Protein AF-A0A1U8DRF5-F1 (afdb_monomer_lite)

Secondary structure (DSSP, 8-state):
-HHHHHHHHHHHHHHHHHHHHHHHHHTTTS-HHHHHHHHHHHHHHHHHHHHHHH-SSGGGS-HHHHHHHHHHHHHHHHHHHHHHHHHHHH--TT--------S---------------PPP---------

Foldseek 3Di:
DFQVVLVVVLVVLVVVLVVLVVVLVQQQQPDPVLSVQSVVLSVLSVVLSVLSVPDNGNVPRDVVSVVSNVVSVVSNVVSVVVVVVCCVVPVRPRGDRDDDDDPDPPPPPPDDDDDDDDDDDDDDDDDDDD

pLDDT: mean 76.54, std 15.76, range [37.31, 91.12]

Radius of gyration: 32.06 Å; chains: 1; bounding box: 117×17×44 Å

Organism: Alligator sinensis (NCBI:txid38654)

Structure (mmCIF, N/CA/C/O backbone):
data_AF-A0A1U8DRF5-F1
#
_entry.id   AF-A0A1U8DRF5-F1
#
loop_
_atom_site.group_PDB
_atom_site.id
_atom_site.type_symbol
_atom_site.label_atom_id
_atom_site.label_alt_id
_atom_site.label_comp_id
_atom_site.label_asym_id
_atom_site.label_entity_id
_atom_site.label_seq_id
_atom_site.pdbx_PDB_ins_code
_atom_site.Cartn_x
_atom_site.Cartn_y
_atom_site.Cartn_z
_atom_site.occupancy
_atom_site.B_iso_or_equiv
_atom_site.auth_seq_id
_atom_site.auth_comp_id
_atom_site.auth_asym_id
_atom_site.auth_atom_id
_atom_site.pdbx_PDB_model_num
ATOM 1 N N . MET A 1 1 ? -10.192 -10.460 25.014 1.00 56.66 1 MET A N 1
ATOM 2 C CA . MET A 1 1 ? -9.936 -11.144 23.726 1.00 56.66 1 MET A CA 1
ATOM 3 C C . MET A 1 1 ? -10.044 -10.193 22.530 1.00 56.66 1 MET A C 1
ATOM 5 O O . MET A 1 1 ? -9.092 -10.125 21.769 1.00 56.66 1 MET A O 1
ATOM 9 N N . GLY A 1 2 ? -11.114 -9.395 22.380 1.00 65.19 2 GLY A N 1
ATOM 10 C CA . GLY A 1 2 ? -11.273 -8.495 21.217 1.00 65.19 2 GLY A CA 1
ATOM 11 C C . GLY A 1 2 ? -10.234 -7.366 21.068 1.00 65.19 2 GLY A C 1
ATOM 12 O O . GLY A 1 2 ? -9.939 -6.960 19.951 1.00 65.19 2 GLY A O 1
ATOM 13 N N . SER A 1 3 ? -9.634 -6.879 22.160 1.00 70.56 3 SER A N 1
ATOM 14 C CA . SER A 1 3 ? -8.587 -5.842 22.103 1.00 70.56 3 SER A CA 1
ATOM 15 C C . SER A 1 3 ? -7.247 -6.363 21.572 1.00 70.56 3 SER A C 1
ATOM 17 O O . SER A 1 3 ? -6.564 -5.655 20.837 1.00 70.56 3 SER A O 1
ATOM 19 N N . GLN A 1 4 ? -6.883 -7.609 21.895 1.00 81.75 4 GLN A N 1
ATOM 20 C CA . GLN A 1 4 ? -5.641 -8.225 21.425 1.00 81.75 4 GLN A CA 1
ATOM 21 C C . GLN A 1 4 ? -5.694 -8.487 19.914 1.00 81.75 4 GLN A C 1
ATOM 23 O O . GLN A 1 4 ? -4.747 -8.144 19.217 1.00 81.75 4 GLN A O 1
ATOM 28 N N . ALA A 1 5 ? -6.806 -9.031 19.406 1.00 83.12 5 ALA A N 1
ATOM 29 C CA . ALA A 1 5 ? -6.984 -9.289 17.974 1.00 83.12 5 ALA A CA 1
ATOM 30 C C . ALA A 1 5 ? -6.909 -7.998 17.137 1.00 83.12 5 ALA A C 1
ATOM 32 O O . ALA A 1 5 ? -6.297 -7.970 16.068 1.00 83.12 5 ALA A O 1
ATOM 33 N N . LEU A 1 6 ? -7.476 -6.899 17.649 1.00 82.81 6 LEU A N 1
ATOM 34 C CA . LEU A 1 6 ? -7.385 -5.593 17.000 1.00 82.81 6 LEU A CA 1
ATOM 35 C C . LEU A 1 6 ? -5.959 -5.034 17.030 1.00 82.81 6 LEU A C 1
ATOM 37 O O . LEU A 1 6 ? -5.492 -4.506 16.025 1.00 82.81 6 LEU A O 1
ATOM 41 N N . ALA A 1 7 ? -5.253 -5.174 18.155 1.00 84.62 7 ALA A N 1
ATOM 42 C CA . ALA A 1 7 ? -3.855 -4.767 18.257 1.00 84.62 7 ALA A CA 1
ATOM 43 C C . ALA A 1 7 ? -2.976 -5.527 17.252 1.00 84.62 7 ALA A C 1
ATOM 45 O O . ALA A 1 7 ? -2.215 -4.899 16.522 1.00 84.62 7 ALA A O 1
ATOM 46 N N . THR A 1 8 ? -3.148 -6.848 17.131 1.00 86.50 8 THR A N 1
ATOM 47 C CA . THR A 1 8 ? -2.431 -7.644 16.124 1.00 86.50 8 THR A CA 1
ATOM 48 C C . THR A 1 8 ? -2.791 -7.229 14.700 1.00 86.50 8 THR A C 1
ATOM 50 O O . THR A 1 8 ? -1.898 -7.102 13.869 1.00 86.50 8 THR A O 1
ATOM 53 N N . ALA A 1 9 ? -4.071 -6.954 14.417 1.00 83.19 9 ALA A N 1
ATOM 54 C CA . ALA A 1 9 ? -4.501 -6.489 13.099 1.00 83.19 9 ALA A CA 1
ATOM 55 C C . ALA A 1 9 ? -3.847 -5.149 12.731 1.00 83.19 9 ALA A C 1
ATOM 57 O O . ALA A 1 9 ? -3.354 -5.002 11.619 1.00 83.19 9 ALA A O 1
ATOM 58 N N . ARG A 1 10 ? -3.773 -4.199 13.673 1.00 84.56 10 ARG A N 1
ATOM 59 C CA . ARG A 1 10 ? -3.110 -2.900 13.467 1.00 84.56 10 ARG A CA 1
ATOM 60 C C . ARG A 1 10 ? -1.626 -3.047 13.167 1.00 84.56 10 ARG A C 1
ATOM 62 O O . ARG A 1 10 ? -1.150 -2.423 12.228 1.00 84.56 10 ARG A O 1
ATOM 69 N N . THR A 1 11 ? -0.915 -3.876 13.931 1.00 87.06 11 THR A N 1
ATOM 70 C CA . THR A 1 11 ? 0.517 -4.112 13.710 1.00 87.06 11 THR A CA 1
ATOM 71 C C . THR A 1 11 ? 0.778 -4.734 12.340 1.00 87.06 11 THR A C 1
ATOM 73 O O . THR A 1 11 ? 1.689 -4.302 11.642 1.00 87.06 11 THR A O 1
ATOM 76 N N . LEU A 1 12 ? -0.040 -5.706 11.922 1.00 86.44 12 LEU A N 1
ATOM 77 C CA . LEU A 1 12 ? 0.080 -6.314 10.594 1.00 86.44 12 LEU A CA 1
ATOM 78 C C . LEU A 1 12 ? -0.187 -5.299 9.479 1.00 86.44 12 LEU A C 1
ATOM 80 O O . LEU A 1 12 ? 0.569 -5.236 8.515 1.00 86.44 12 LEU A O 1
ATOM 84 N N . LEU A 1 13 ? -1.226 -4.476 9.632 1.00 85.38 13 LEU A N 1
ATOM 85 C CA . LEU A 1 13 ? -1.569 -3.462 8.640 1.00 85.38 13 LEU A CA 1
ATOM 86 C C . LEU A 1 13 ? -0.514 -2.351 8.546 1.00 85.38 13 LEU A C 1
ATOM 88 O O . LEU A 1 13 ? -0.274 -1.830 7.464 1.00 85.38 13 LEU A O 1
ATOM 92 N N . GLN A 1 14 ? 0.122 -1.994 9.665 1.00 84.75 14 GLN A N 1
ATOM 93 C CA . GLN A 1 14 ? 1.271 -1.082 9.689 1.00 84.75 14 GLN A CA 1
ATOM 94 C C . GLN A 1 14 ? 2.469 -1.659 8.939 1.00 84.75 14 GLN A C 1
ATOM 96 O O . GLN A 1 14 ? 3.006 -0.990 8.066 1.00 84.75 14 GLN A O 1
ATOM 101 N N . HIS A 1 15 ? 2.830 -2.912 9.217 1.00 88.00 15 HIS A N 1
ATOM 102 C CA . HIS A 1 15 ? 3.940 -3.572 8.534 1.00 88.00 15 HIS A CA 1
ATOM 103 C C . HIS A 1 15 ? 3.722 -3.669 7.014 1.00 88.00 15 HIS A C 1
ATOM 105 O O . HIS A 1 15 ? 4.640 -3.431 6.233 1.00 88.00 15 HIS A O 1
ATOM 111 N N . GLU A 1 16 ? 2.500 -3.985 6.584 1.00 84.56 16 GLU A N 1
ATOM 112 C CA . GLU A 1 16 ? 2.132 -3.957 5.164 1.00 84.56 16 GLU A CA 1
ATOM 113 C C . GLU A 1 16 ? 2.220 -2.543 4.581 1.00 84.56 16 GLU A C 1
ATOM 115 O O . GLU A 1 16 ? 2.774 -2.360 3.503 1.00 84.56 16 GLU A O 1
ATOM 120 N N . GLN A 1 17 ? 1.746 -1.520 5.296 1.00 85.19 17 GLN A N 1
ATOM 121 C CA . GLN A 1 17 ? 1.821 -0.135 4.826 1.00 85.19 17 GLN A CA 1
ATOM 122 C C . GLN A 1 17 ? 3.264 0.297 4.527 1.00 85.19 17 GLN A C 1
ATOM 124 O O . GLN A 1 17 ? 3.507 0.905 3.485 1.00 85.19 17 GLN A O 1
ATOM 129 N N . ASP A 1 18 ? 4.219 -0.043 5.396 1.00 86.50 18 ASP A N 1
ATOM 130 C CA . ASP A 1 18 ? 5.641 0.236 5.165 1.00 86.50 18 ASP A CA 1
ATOM 131 C C . ASP A 1 18 ? 6.162 -0.477 3.906 1.00 86.50 18 ASP A C 1
ATOM 133 O O . ASP A 1 18 ? 6.879 0.122 3.096 1.00 86.50 18 ASP A O 1
ATOM 137 N N . ALA A 1 19 ? 5.752 -1.731 3.689 1.00 87.31 19 ALA A N 1
ATOM 138 C CA . ALA A 1 19 ? 6.093 -2.483 2.485 1.00 87.31 19 ALA A CA 1
ATOM 139 C C . ALA A 1 19 ? 5.512 -1.835 1.214 1.00 87.31 19 ALA A C 1
ATOM 141 O O . ALA A 1 19 ? 6.237 -1.670 0.233 1.00 87.31 19 ALA A O 1
ATOM 142 N N . TRP A 1 20 ? 4.251 -1.386 1.237 1.00 87.12 20 TRP A N 1
ATOM 143 C CA . TRP A 1 20 ? 3.625 -0.661 0.121 1.00 87.12 20 TRP A CA 1
ATOM 144 C C . TRP A 1 20 ? 4.302 0.677 -0.169 1.00 87.12 20 TRP A C 1
ATOM 146 O O . TRP A 1 20 ? 4.482 1.030 -1.332 1.00 87.12 20 TRP A O 1
ATOM 156 N N . GLN A 1 21 ? 4.726 1.415 0.857 1.00 87.44 21 GLN A N 1
ATOM 157 C CA . GLN A 1 21 ? 5.471 2.662 0.661 1.00 87.44 21 GLN A CA 1
ATOM 158 C C . GLN A 1 21 ? 6.848 2.409 0.042 1.00 87.44 21 GLN A C 1
ATOM 160 O O . GLN A 1 21 ? 7.261 3.115 -0.881 1.00 87.44 21 GLN A O 1
ATOM 165 N N . SER A 1 22 ? 7.541 1.361 0.497 1.00 87.38 22 SER A N 1
ATOM 166 C CA . SER A 1 22 ? 8.791 0.915 -0.122 1.00 87.38 22 SER A CA 1
ATOM 167 C C . SER A 1 22 ? 8.573 0.500 -1.581 1.00 87.38 22 SER A C 1
ATOM 169 O O . SER A 1 22 ? 9.334 0.902 -2.465 1.00 87.38 22 SER A O 1
ATOM 171 N N . LEU A 1 23 ? 7.482 -0.217 -1.860 1.00 87.69 23 LEU A N 1
ATOM 172 C CA . LEU A 1 23 ? 7.100 -0.606 -3.210 1.00 87.69 23 LEU A CA 1
ATOM 173 C C . LEU A 1 23 ? 6.844 0.615 -4.100 1.00 87.69 23 LEU A C 1
ATOM 175 O O . LEU A 1 23 ? 7.397 0.669 -5.195 1.00 87.69 23 LEU A O 1
ATOM 179 N N . ILE A 1 24 ? 6.088 1.615 -3.636 1.00 86.81 24 ILE A N 1
ATOM 180 C CA . ILE A 1 24 ? 5.833 2.863 -4.380 1.00 86.81 24 ILE A CA 1
ATOM 181 C C . ILE A 1 24 ? 7.148 3.551 -4.766 1.00 86.81 24 ILE A C 1
ATOM 183 O O . ILE A 1 24 ? 7.312 3.995 -5.903 1.00 86.81 24 ILE A O 1
ATOM 187 N N . ALA A 1 25 ? 8.112 3.605 -3.847 1.00 85.19 25 ALA A N 1
ATOM 188 C CA . ALA A 1 25 ? 9.428 4.165 -4.140 1.00 85.19 25 ALA A CA 1
ATOM 189 C C . ALA A 1 25 ? 10.206 3.327 -5.172 1.00 85.19 25 ALA A C 1
ATOM 191 O O . ALA A 1 25 ? 10.964 3.887 -5.968 1.00 85.19 25 ALA A O 1
ATOM 192 N N . SER A 1 26 ? 10.008 2.005 -5.173 1.00 84.56 26 SER A N 1
ATOM 193 C CA . SER A 1 26 ? 10.684 1.066 -6.074 1.00 84.56 26 SER A CA 1
ATOM 194 C C . SER A 1 26 ? 10.093 1.008 -7.483 1.00 84.56 26 SER A C 1
ATOM 196 O O . SER A 1 26 ? 10.811 0.685 -8.420 1.00 84.56 26 SER A O 1
ATOM 198 N N . ILE A 1 27 ? 8.816 1.352 -7.680 1.00 85.75 27 ILE A N 1
ATOM 199 C CA . ILE A 1 27 ? 8.160 1.316 -9.002 1.00 85.75 27 ILE A CA 1
ATOM 200 C C . ILE A 1 27 ? 8.394 2.583 -9.837 1.00 85.75 27 ILE A C 1
ATOM 202 O O . ILE A 1 27 ? 7.769 2.778 -10.885 1.00 85.75 27 ILE A O 1
ATOM 206 N N . GLN A 1 28 ? 9.286 3.468 -9.393 1.00 82.44 28 GLN A N 1
ATOM 207 C CA . GLN A 1 28 ? 9.618 4.675 -10.137 1.00 82.44 28 GLN A CA 1
ATOM 208 C C . GLN A 1 28 ? 10.144 4.322 -11.536 1.00 82.44 28 GLN A C 1
ATOM 210 O O . GLN A 1 28 ? 11.080 3.536 -11.703 1.00 82.44 28 GLN A O 1
ATOM 215 N N . GLY A 1 29 ? 9.503 4.902 -12.553 1.00 81.56 29 GLY A N 1
ATOM 216 C CA . GLY A 1 29 ? 9.836 4.671 -13.959 1.00 81.56 29 GLY A CA 1
ATOM 217 C C . GLY A 1 29 ? 9.013 3.585 -14.662 1.00 81.56 29 GLY A C 1
ATOM 218 O O . GLY A 1 29 ? 9.157 3.412 -15.872 1.00 81.56 29 GLY A O 1
ATOM 219 N N . LEU A 1 30 ? 8.101 2.894 -13.968 1.00 85.44 30 LEU A N 1
ATOM 220 C CA . LEU A 1 30 ? 7.050 2.104 -14.625 1.00 85.44 30 LEU A CA 1
ATOM 221 C C . LEU A 1 30 ? 6.010 3.004 -15.326 1.00 85.44 30 LEU A C 1
ATOM 223 O O . LEU A 1 30 ? 5.947 4.200 -15.044 1.00 85.44 30 LEU A O 1
ATOM 227 N N . PRO A 1 31 ? 5.176 2.474 -16.240 1.00 85.38 31 PRO A N 1
ATOM 228 C CA . PRO A 1 31 ? 4.095 3.250 -16.845 1.00 85.38 31 PRO A CA 1
ATOM 229 C C . PRO A 1 31 ? 3.147 3.830 -15.794 1.00 85.38 31 PRO A C 1
ATOM 231 O O . PRO A 1 31 ? 2.848 3.175 -14.794 1.00 85.38 31 PRO A O 1
ATOM 234 N N . THR A 1 32 ? 2.619 5.024 -16.059 1.00 84.62 32 THR A N 1
ATOM 235 C CA . THR A 1 32 ? 1.730 5.751 -15.140 1.00 84.62 32 THR A CA 1
ATOM 236 C C . THR A 1 32 ? 0.521 4.919 -14.719 1.00 84.62 32 THR A C 1
ATOM 238 O O . THR A 1 32 ? 0.196 4.898 -13.541 1.00 84.62 32 THR A O 1
ATOM 241 N N . SER A 1 33 ? -0.048 4.126 -15.634 1.00 85.19 33 SER A N 1
ATOM 242 C CA . SER A 1 33 ? -1.176 3.235 -15.335 1.00 85.19 33 SER A CA 1
ATOM 243 C C . SER A 1 33 ? -0.872 2.230 -14.218 1.00 85.19 33 SER A C 1
ATOM 245 O O . SER A 1 33 ? -1.722 1.975 -13.374 1.00 85.19 33 SER A O 1
ATOM 247 N N . MET A 1 34 ? 0.348 1.681 -14.191 1.00 84.31 34 MET A N 1
ATOM 248 C CA . MET A 1 34 ? 0.777 0.726 -13.161 1.00 84.31 34 MET A CA 1
ATOM 249 C C . MET A 1 34 ? 1.052 1.442 -11.836 1.00 84.31 34 MET A C 1
ATOM 251 O O . MET A 1 34 ? 0.679 0.955 -10.772 1.00 84.31 34 MET A O 1
ATOM 255 N N . GLN A 1 35 ? 1.674 2.625 -11.897 1.00 87.19 35 GLN A N 1
ATOM 256 C CA . GLN A 1 35 ? 1.924 3.439 -10.706 1.00 87.19 35 GLN A CA 1
ATOM 257 C C . GLN A 1 35 ? 0.619 3.887 -10.037 1.00 87.19 35 GLN A C 1
ATOM 259 O O . GLN A 1 35 ? 0.510 3.833 -8.814 1.00 87.19 35 GLN A O 1
ATOM 264 N N . GLU A 1 36 ? -0.385 4.278 -10.825 1.00 88.50 36 GLU A N 1
ATOM 265 C CA . GLU A 1 36 ? -1.708 4.654 -10.329 1.00 88.50 36 GLU A CA 1
ATOM 266 C C . GLU A 1 36 ? -2.418 3.479 -9.646 1.00 88.50 36 GLU A C 1
ATOM 268 O O . GLU A 1 36 ? -2.966 3.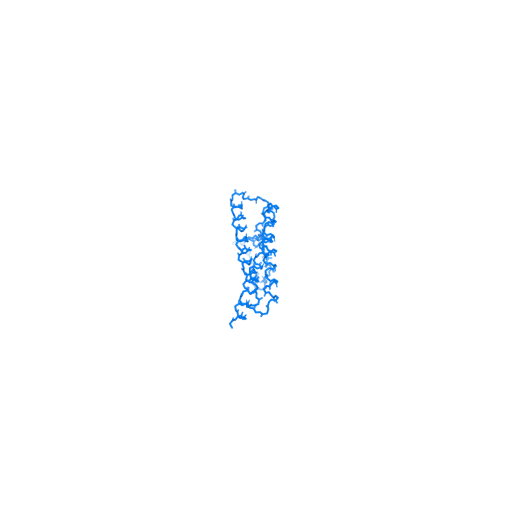667 -8.561 1.00 88.50 36 GLU A O 1
ATOM 273 N N . GLN A 1 37 ? -2.364 2.265 -10.212 1.00 87.62 37 GLN A N 1
ATOM 274 C CA . GLN A 1 37 ? -2.951 1.076 -9.577 1.00 87.62 37 GLN A CA 1
ATOM 275 C C . GLN A 1 37 ? -2.311 0.779 -8.210 1.00 87.62 37 GLN A C 1
ATOM 277 O O . GLN A 1 37 ? -3.022 0.601 -7.219 1.00 87.62 37 GLN A O 1
ATOM 282 N N . VAL A 1 38 ? -0.977 0.802 -8.125 1.00 88.62 38 VAL A N 1
ATOM 283 C CA . VAL A 1 38 ? -0.255 0.562 -6.862 1.00 88.62 38 VAL A CA 1
ATOM 284 C C . VAL A 1 38 ? -0.556 1.656 -5.834 1.00 88.62 38 VAL A C 1
ATOM 286 O O . VAL A 1 38 ? -0.772 1.372 -4.654 1.00 88.62 38 VAL A O 1
ATOM 289 N N . GLN A 1 39 ? -0.632 2.915 -6.273 1.00 88.50 39 GLN A N 1
ATOM 290 C CA . GLN A 1 39 ? -0.963 4.037 -5.399 1.00 88.50 39 GLN A CA 1
ATOM 291 C C . GLN A 1 39 ? -2.406 3.950 -4.875 1.00 88.50 39 GLN A C 1
ATOM 293 O O . GLN A 1 39 ? -2.635 4.214 -3.694 1.00 88.50 39 GLN A O 1
ATOM 298 N N . GLN A 1 40 ? -3.368 3.528 -5.704 1.00 88.44 40 GLN A N 1
ATOM 299 C CA . GLN A 1 40 ? -4.743 3.260 -5.268 1.00 88.44 40 GLN A CA 1
ATOM 300 C C . GLN A 1 40 ? -4.796 2.139 -4.222 1.00 88.44 40 GLN A C 1
ATOM 302 O O . GLN A 1 40 ? -5.452 2.302 -3.193 1.00 88.44 40 GLN A O 1
ATOM 307 N N . GLY A 1 41 ? -4.051 1.046 -4.424 1.00 86.69 41 GLY A N 1
ATOM 308 C CA . GLY A 1 41 ? -3.913 -0.027 -3.433 1.00 86.69 41 GLY A CA 1
ATOM 309 C C . GLY A 1 41 ? -3.394 0.482 -2.083 1.00 86.69 41 GLY A C 1
ATOM 310 O O . GLY A 1 41 ? -3.991 0.211 -1.038 1.00 86.69 41 GLY A O 1
ATOM 311 N N . CYS A 1 42 ? -2.346 1.310 -2.100 1.00 86.81 42 CYS A N 1
ATOM 312 C CA . CYS A 1 42 ? -1.789 1.905 -0.884 1.00 86.81 42 CYS A CA 1
ATOM 313 C C . CYS A 1 42 ? -2.754 2.889 -0.197 1.00 86.81 42 CYS A C 1
AT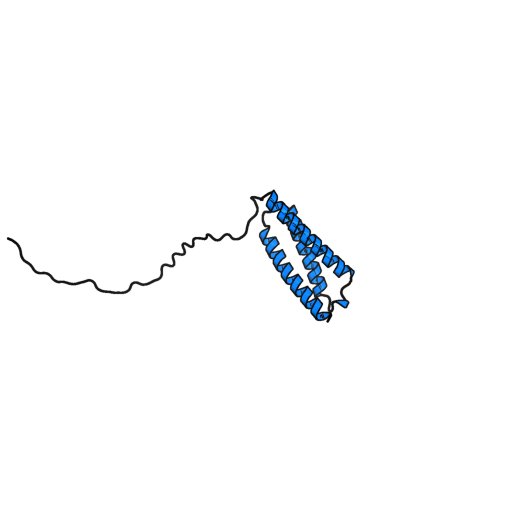OM 315 O O . CYS A 1 42 ? -2.855 2.894 1.033 1.00 86.81 42 CYS A O 1
ATOM 317 N N . GLN A 1 43 ? -3.488 3.702 -0.963 1.00 87.69 43 GLN A N 1
ATOM 318 C CA . GLN A 1 43 ? -4.519 4.603 -0.431 1.00 87.69 43 GLN A CA 1
ATOM 319 C C . GLN A 1 43 ? -5.631 3.811 0.269 1.00 87.69 43 GLN A C 1
ATOM 321 O O . GLN A 1 43 ? -6.003 4.121 1.400 1.00 87.69 43 GLN A O 1
ATOM 326 N N . HIS A 1 44 ? -6.106 2.730 -0.353 1.00 86.06 44 HIS A N 1
ATOM 327 C CA . HIS A 1 44 ? -7.115 1.844 0.226 1.00 86.06 44 HIS A CA 1
ATOM 328 C C . HIS A 1 44 ? -6.653 1.174 1.524 1.00 86.06 44 HIS A C 1
ATOM 330 O O . HIS A 1 44 ? -7.441 1.058 2.468 1.00 86.06 44 HIS A O 1
ATOM 336 N N . LEU A 1 45 ? -5.384 0.766 1.593 1.00 86.06 45 LEU A N 1
ATOM 337 C CA . LEU A 1 45 ? -4.793 0.216 2.809 1.00 86.06 45 LEU A CA 1
ATOM 338 C C . LEU A 1 45 ? -4.664 1.276 3.916 1.00 86.06 45 LEU A C 1
ATOM 340 O O . LEU A 1 45 ? -4.953 0.985 5.075 1.00 86.06 45 LEU A O 1
ATOM 344 N N . GLY A 1 46 ? -4.303 2.515 3.565 1.00 87.12 46 GLY A N 1
ATOM 345 C CA . GLY A 1 46 ? -4.248 3.639 4.508 1.00 87.12 46 GLY A CA 1
ATOM 346 C C . GLY A 1 46 ? -5.616 4.001 5.093 1.00 87.12 46 GLY A C 1
ATOM 347 O O . GLY A 1 46 ? -5.754 4.166 6.305 1.00 87.12 46 GLY A O 1
ATOM 348 N N . GLU A 1 47 ? -6.660 4.042 4.262 1.00 87.50 47 GLU A N 1
ATOM 349 C CA . GLU A 1 47 ? -8.047 4.222 4.719 1.00 87.50 47 GLU A CA 1
ATOM 350 C C . GLU A 1 47 ? -8.466 3.125 5.705 1.00 87.50 47 GLU A C 1
ATOM 352 O O . GLU A 1 47 ? -9.102 3.391 6.728 1.00 87.50 47 GLU A O 1
ATOM 357 N N . LEU A 1 48 ? -8.086 1.880 5.410 1.00 86.25 48 LEU A N 1
ATOM 358 C CA . LEU A 1 48 ? -8.367 0.739 6.266 1.00 86.25 48 LEU A CA 1
ATOM 359 C C . LEU A 1 48 ? -7.625 0.843 7.606 1.00 86.25 48 LEU A C 1
ATOM 361 O O . LEU A 1 48 ? -8.216 0.605 8.661 1.00 86.25 48 LEU A O 1
ATOM 365 N N . GLN A 1 49 ? -6.355 1.245 7.581 1.00 86.75 49 GLN A N 1
ATOM 366 C CA . GLN A 1 49 ? -5.556 1.466 8.781 1.00 86.75 49 GLN A CA 1
ATOM 367 C C . GLN A 1 49 ? -6.147 2.561 9.665 1.00 86.75 49 GLN A C 1
ATOM 369 O O . GLN A 1 49 ? -6.248 2.370 10.881 1.00 86.75 49 GLN A O 1
ATOM 374 N N . ALA A 1 50 ? -6.591 3.671 9.075 1.00 86.88 50 ALA A N 1
ATOM 375 C CA . ALA A 1 50 ? -7.255 4.746 9.801 1.00 86.88 50 ALA A CA 1
ATOM 376 C C . ALA A 1 50 ? -8.548 4.254 10.472 1.00 86.88 50 ALA A C 1
ATOM 378 O O . ALA A 1 50 ? -8.761 4.494 11.664 1.00 86.88 50 ALA A O 1
ATOM 379 N N . ALA A 1 51 ? -9.367 3.483 9.751 1.00 84.88 51 ALA A N 1
ATOM 380 C CA . ALA A 1 51 ? -10.606 2.920 10.280 1.00 84.88 51 ALA A CA 1
ATOM 381 C C . ALA A 1 51 ? -10.354 1.938 11.444 1.00 84.88 51 ALA A C 1
ATOM 383 O O . ALA A 1 51 ? -10.985 2.034 12.498 1.00 84.88 51 ALA A O 1
ATOM 384 N N . PHE A 1 52 ? -9.368 1.045 11.308 1.00 83.19 52 PHE A N 1
ATOM 385 C CA . PHE A 1 52 ? -8.979 0.099 12.362 1.00 83.19 52 PHE A CA 1
ATOM 386 C C . PHE A 1 52 ? -8.316 0.783 13.563 1.00 83.19 52 PHE A C 1
ATOM 388 O O . PHE A 1 52 ? -8.423 0.297 14.692 1.00 83.19 52 PHE A O 1
ATOM 395 N N . SER A 1 53 ? -7.631 1.907 13.352 1.00 83.75 53 SER A N 1
ATOM 396 C CA . SER A 1 53 ? -7.014 2.700 14.422 1.00 83.75 53 SER A CA 1
ATOM 397 C C . SER A 1 53 ? -8.047 3.499 15.212 1.00 83.75 53 SER A C 1
ATOM 399 O O . SER A 1 53 ? -7.902 3.643 16.422 1.00 83.75 53 SER A O 1
ATOM 401 N N . SER A 1 54 ? -9.117 3.951 14.553 1.00 83.69 54 SER A N 1
ATOM 402 C CA . SER A 1 54 ? -10.198 4.703 15.193 1.00 83.69 54 SER A CA 1
ATOM 403 C C . SER A 1 54 ? -11.127 3.839 16.056 1.00 83.69 54 SER A C 1
ATOM 405 O O . SER A 1 54 ? -11.771 4.369 16.959 1.00 83.69 54 SER A O 1
ATOM 407 N N . ALA A 1 55 ? -11.232 2.532 15.798 1.00 82.56 55 ALA A N 1
ATOM 408 C CA . ALA A 1 55 ? -12.135 1.651 16.542 1.00 82.56 55 ALA A CA 1
ATOM 409 C C . ALA A 1 55 ? -11.558 1.257 17.921 1.00 82.56 55 ALA A C 1
ATOM 411 O O . ALA A 1 55 ? -10.426 0.791 17.993 1.00 82.56 55 ALA A O 1
ATOM 412 N N . PRO A 1 56 ? -12.285 1.366 19.042 1.00 75.19 56 PRO A N 1
ATOM 413 C CA . PRO A 1 56 ? -11.749 0.998 20.358 1.00 75.19 56 PRO A CA 1
ATOM 414 C C . PRO A 1 56 ? -11.733 -0.524 20.603 1.00 75.19 56 PRO A C 1
ATOM 416 O O . PRO A 1 56 ? -10.941 -1.012 21.413 1.00 75.19 56 PRO A O 1
ATOM 419 N N . SER A 1 57 ? -12.562 -1.298 19.892 1.00 75.06 57 SER A N 1
ATOM 420 C CA . SER A 1 57 ? -12.614 -2.757 19.999 1.00 75.06 57 SER A CA 1
ATOM 421 C C . SER A 1 57 ? -13.002 -3.425 18.674 1.00 75.06 57 SER A C 1
ATOM 423 O O . SER A 1 57 ? -13.651 -2.822 17.825 1.00 75.06 57 SER A O 1
ATOM 425 N N . PHE A 1 58 ? -12.619 -4.695 18.491 1.00 74.94 58 PHE A N 1
ATOM 426 C CA . PHE A 1 58 ? -12.938 -5.449 17.267 1.00 74.94 58 PHE A CA 1
ATOM 427 C C . PHE A 1 58 ? -14.446 -5.697 17.083 1.00 74.94 58 PHE A C 1
ATOM 429 O O . PHE A 1 58 ? -14.900 -5.911 15.969 1.00 74.94 58 PHE A O 1
ATOM 436 N N . GLN A 1 59 ? -15.223 -5.662 18.171 1.00 73.56 59 GLN A N 1
ATOM 437 C CA . GLN A 1 59 ? -16.681 -5.842 18.144 1.00 73.56 59 GLN A CA 1
ATOM 438 C C . GLN A 1 59 ? -17.423 -4.584 17.675 1.00 73.56 59 GLN A C 1
ATOM 440 O O . GLN A 1 59 ? -18.587 -4.664 17.307 1.00 73.56 59 GLN A O 1
ATOM 445 N N . GLU A 1 60 ? -16.755 -3.431 17.701 1.00 77.44 60 GLU A N 1
ATOM 446 C CA . GLU A 1 60 ? -17.302 -2.152 17.242 1.00 77.44 60 GLU A CA 1
ATOM 447 C C . GLU A 1 60 ? -16.944 -1.854 15.782 1.00 77.44 60 GLU A C 1
ATOM 449 O O . GLU A 1 60 ? -17.379 -0.844 15.233 1.00 77.44 60 GLU A O 1
ATOM 454 N N . LEU A 1 61 ? -16.167 -2.731 15.134 1.00 81.12 61 LEU A N 1
ATOM 455 C CA . LEU A 1 61 ? -15.926 -2.649 13.700 1.00 81.12 61 LEU A CA 1
ATOM 456 C C . LEU A 1 61 ? -17.167 -3.157 12.949 1.00 81.12 61 LEU A C 1
ATOM 458 O O . LEU A 1 61 ? -17.600 -4.286 13.191 1.00 81.12 61 LEU A O 1
ATOM 462 N N . PRO A 1 62 ? -17.722 -2.372 12.010 1.00 82.25 62 PRO A N 1
ATOM 463 C CA . PRO A 1 62 ? -18.797 -2.845 11.148 1.00 82.25 62 PRO A CA 1
ATOM 464 C C . PRO A 1 62 ? -18.347 -4.066 10.337 1.00 82.25 62 PRO A C 1
ATOM 466 O O . PRO A 1 62 ? -17.241 -4.070 9.792 1.00 82.25 62 PRO A O 1
ATOM 469 N N . GLU A 1 63 ? -19.212 -5.072 10.174 1.00 82.38 63 GLU A N 1
ATOM 470 C CA . GLU A 1 63 ? -18.931 -6.206 9.275 1.00 82.38 63 GLU A CA 1
ATOM 471 C C . GLU A 1 63 ? -18.651 -5.742 7.842 1.00 82.38 63 GLU A C 1
ATOM 473 O O . GLU A 1 63 ? -17.811 -6.318 7.153 1.00 82.38 63 GLU A O 1
ATOM 478 N N . GLU A 1 64 ? -19.288 -4.652 7.413 1.00 84.56 64 GLU A N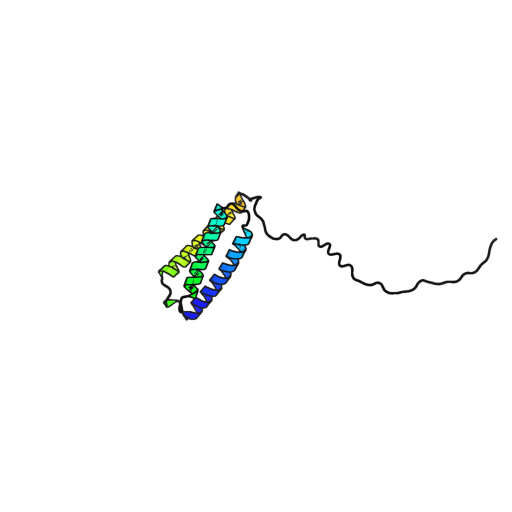 1
ATOM 479 C CA . GLU A 1 64 ? -19.021 -4.023 6.122 1.00 84.56 64 GLU A CA 1
ATOM 480 C C . GLU A 1 64 ? -17.553 -3.596 5.990 1.00 84.56 64 GLU A C 1
ATOM 482 O O . GLU A 1 64 ? -16.931 -3.843 4.961 1.00 84.56 64 GLU A O 1
ATOM 487 N N . LEU A 1 65 ? -16.959 -3.038 7.049 1.00 84.44 65 LEU A N 1
ATOM 488 C CA . LEU A 1 65 ? -15.555 -2.633 7.054 1.00 84.44 65 LEU A CA 1
ATOM 489 C C . LEU A 1 65 ? -14.618 -3.849 7.010 1.00 84.44 65 LEU A C 1
ATOM 491 O O . LEU A 1 65 ? -13.581 -3.794 6.354 1.00 84.44 65 LEU A O 1
ATOM 495 N N . LEU A 1 66 ? -14.985 -4.958 7.662 1.00 83.81 66 LEU A N 1
ATOM 496 C CA . LEU A 1 66 ? -14.248 -6.225 7.575 1.00 83.81 66 LEU A CA 1
ATOM 497 C C . LEU A 1 66 ? -14.357 -6.863 6.180 1.00 83.81 66 LEU A C 1
ATOM 499 O O . LEU A 1 66 ? -13.387 -7.421 5.673 1.00 83.81 66 LEU A O 1
ATOM 503 N N . SER A 1 67 ? -15.517 -6.767 5.534 1.00 86.00 67 SER A N 1
ATOM 504 C CA . SER A 1 67 ? -15.686 -7.223 4.153 1.00 86.00 67 SER A CA 1
ATOM 505 C C . SER A 1 67 ? -14.879 -6.354 3.187 1.00 86.00 67 SER A C 1
ATOM 507 O O . SER A 1 67 ? -14.149 -6.877 2.344 1.00 86.00 67 SER A O 1
ATOM 509 N N . GLN A 1 68 ? -14.946 -5.029 3.348 1.00 86.94 68 GLN A N 1
ATOM 510 C CA . GLN A 1 68 ? -14.165 -4.079 2.557 1.00 86.94 68 GLN A CA 1
ATOM 511 C C . GLN A 1 68 ? -12.663 -4.270 2.761 1.00 86.94 68 GLN A C 1
ATOM 513 O O . GLN A 1 68 ? -11.910 -4.152 1.803 1.00 86.94 68 GLN A O 1
ATOM 518 N N . SER A 1 69 ? -12.207 -4.582 3.976 1.00 86.62 69 SER A N 1
ATOM 519 C CA . SER A 1 69 ? -10.786 -4.815 4.248 1.00 86.62 69 SER A CA 1
ATOM 520 C C . SER A 1 69 ? -10.244 -5.989 3.444 1.00 86.62 69 SER A C 1
ATOM 522 O O . SER A 1 69 ? -9.204 -5.880 2.795 1.00 86.62 69 SER A O 1
ATOM 524 N N . ARG A 1 70 ? -10.996 -7.092 3.431 1.00 85.88 70 ARG A N 1
ATOM 525 C CA . ARG A 1 70 ? -10.654 -8.298 2.688 1.00 85.88 70 ARG A CA 1
ATOM 526 C C . ARG A 1 70 ? -10.688 -8.055 1.185 1.00 85.88 70 ARG A C 1
ATOM 528 O O . ARG A 1 70 ? -9.800 -8.526 0.484 1.00 85.88 70 ARG A O 1
ATOM 535 N N . GLU A 1 71 ? -11.679 -7.311 0.698 1.00 89.31 71 GLU A N 1
ATOM 536 C CA . GLU A 1 71 ? -11.758 -6.936 -0.715 1.00 89.31 71 GLU A CA 1
ATOM 537 C C . GLU A 1 71 ? -10.590 -6.030 -1.128 1.00 89.31 71 GLU A C 1
ATOM 539 O O . GLU A 1 71 ? -9.937 -6.293 -2.135 1.00 89.31 71 GLU A O 1
ATOM 544 N N . LYS A 1 72 ? -10.289 -4.990 -0.341 1.00 86.50 72 LYS A N 1
ATOM 545 C CA . LYS A 1 72 ? -9.172 -4.069 -0.592 1.00 86.50 72 LYS A CA 1
ATOM 546 C C . LYS A 1 72 ? -7.838 -4.810 -0.606 1.00 86.50 72 LYS A C 1
ATOM 548 O O . LYS A 1 72 ? -7.029 -4.562 -1.492 1.00 86.50 72 LYS A O 1
ATOM 553 N N . LEU A 1 73 ? -7.634 -5.752 0.318 1.00 86.44 73 LEU A N 1
ATOM 554 C CA . LEU A 1 73 ? -6.428 -6.578 0.351 1.00 86.44 73 LEU A CA 1
ATOM 555 C C . LEU A 1 73 ? -6.335 -7.511 -0.865 1.00 86.44 73 LEU A C 1
ATOM 557 O O . LEU A 1 73 ? -5.263 -7.637 -1.444 1.00 86.44 73 LEU A O 1
ATOM 561 N N . ALA A 1 74 ? -7.448 -8.115 -1.292 1.00 88.62 74 ALA A N 1
ATOM 562 C CA . ALA A 1 74 ? -7.480 -8.943 -2.498 1.00 88.62 74 ALA A CA 1
ATOM 563 C C . ALA A 1 74 ? -7.155 -8.129 -3.763 1.00 88.62 74 ALA A C 1
ATOM 565 O O . ALA A 1 74 ? -6.360 -8.571 -4.584 1.00 88.62 74 ALA A O 1
ATOM 566 N N . LYS A 1 75 ? -7.702 -6.913 -3.888 1.00 87.62 75 LYS A N 1
ATOM 567 C CA . LYS A 1 75 ? -7.376 -5.983 -4.984 1.00 87.62 75 LYS A CA 1
ATOM 568 C C . LYS A 1 75 ? -5.914 -5.545 -4.958 1.00 87.62 75 LYS A C 1
ATOM 570 O O . LYS A 1 75 ? -5.284 -5.428 -6.001 1.00 87.62 75 LYS A O 1
ATOM 575 N N . ALA A 1 76 ? -5.372 -5.298 -3.768 1.00 87.56 76 ALA A N 1
ATOM 576 C CA . ALA A 1 76 ? -3.969 -4.953 -3.598 1.00 87.56 76 ALA A CA 1
ATOM 577 C C . ALA A 1 76 ? -3.064 -6.121 -4.033 1.00 87.56 76 ALA A C 1
ATOM 579 O O . ALA A 1 76 ? -2.097 -5.913 -4.758 1.00 87.56 76 ALA A O 1
ATOM 580 N N . GLN A 1 77 ? -3.427 -7.354 -3.673 1.00 86.94 77 GLN A N 1
ATOM 581 C CA . GLN A 1 77 ? -2.732 -8.554 -4.130 1.00 86.94 77 GLN A CA 1
ATOM 582 C C . GLN A 1 77 ? -2.799 -8.712 -5.658 1.00 86.94 77 GLN A C 1
ATOM 584 O O . GLN A 1 77 ? -1.759 -8.853 -6.287 1.00 86.94 77 GLN A O 1
ATOM 589 N N . GLU A 1 78 ? -3.983 -8.584 -6.263 1.00 90.44 78 GLU A N 1
ATOM 590 C CA . GLU A 1 78 ? -4.157 -8.628 -7.724 1.00 90.44 78 GLU A CA 1
ATOM 591 C C . GLU A 1 78 ? -3.305 -7.565 -8.436 1.00 90.44 78 GLU A C 1
ATOM 593 O O . GLU A 1 78 ? -2.625 -7.860 -9.413 1.00 90.44 78 GLU A O 1
ATOM 598 N N . CYS A 1 79 ? -3.248 -6.345 -7.894 1.00 88.25 79 CYS A N 1
ATOM 599 C CA . CYS A 1 79 ? -2.390 -5.286 -8.419 1.00 88.25 79 CYS A CA 1
ATOM 600 C C . CYS A 1 79 ? -0.895 -5.652 -8.372 1.00 88.25 79 CYS A C 1
ATOM 602 O O . CYS A 1 79 ? -0.149 -5.273 -9.276 1.00 88.25 79 CYS A O 1
ATOM 604 N N . LEU A 1 80 ? -0.438 -6.350 -7.326 1.00 88.62 80 LEU A N 1
ATOM 605 C CA . LEU A 1 80 ? 0.943 -6.835 -7.241 1.00 88.62 80 LEU A CA 1
ATOM 606 C C . LEU A 1 80 ? 1.220 -7.917 -8.280 1.00 88.62 80 LEU A C 1
ATOM 608 O O . LEU A 1 80 ? 2.272 -7.885 -8.917 1.00 88.62 80 LEU A O 1
ATOM 612 N N . ASP A 1 81 ? 0.288 -8.852 -8.455 1.00 91.12 81 ASP A N 1
ATOM 613 C CA . ASP A 1 81 ? 0.386 -9.916 -9.453 1.00 91.12 81 ASP A CA 1
ATOM 614 C C . ASP A 1 81 ? 0.435 -9.333 -10.876 1.00 91.12 81 ASP A C 1
ATOM 616 O O . ASP A 1 81 ? 1.324 -9.683 -11.658 1.00 91.12 81 ASP A O 1
ATOM 620 N N . ASP A 1 82 ? -0.438 -8.372 -11.189 1.00 89.25 82 ASP A N 1
ATOM 621 C CA . ASP A 1 82 ? -0.453 -7.653 -12.468 1.00 89.25 82 ASP A CA 1
ATOM 622 C C . ASP A 1 82 ? 0.849 -6.880 -12.708 1.00 89.25 82 ASP A C 1
ATOM 624 O O . ASP A 1 82 ? 1.418 -6.914 -13.805 1.00 89.25 82 ASP A O 1
ATOM 628 N N . LEU A 1 83 ? 1.355 -6.200 -11.674 1.00 88.00 83 LEU A N 1
ATOM 629 C CA . LEU A 1 83 ? 2.628 -5.488 -11.731 1.00 88.00 83 LEU A CA 1
ATOM 630 C C . LEU A 1 83 ? 3.783 -6.453 -12.023 1.00 88.00 83 LEU A C 1
ATOM 632 O O . LEU A 1 83 ? 4.615 -6.177 -12.892 1.00 88.00 83 LEU A O 1
ATOM 636 N N . LEU A 1 84 ? 3.838 -7.582 -11.313 1.00 89.31 84 LEU A N 1
ATOM 63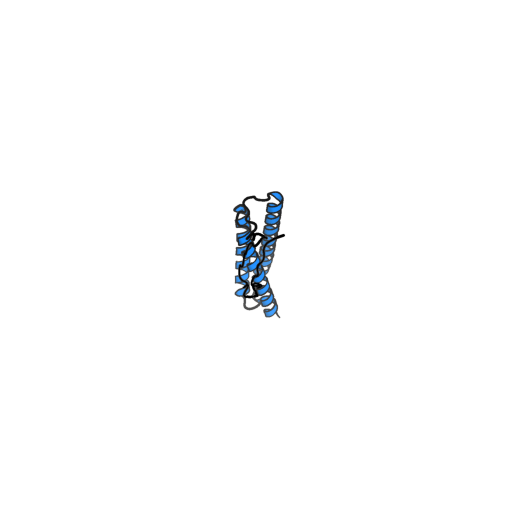7 C CA . LEU A 1 84 ? 4.863 -8.603 -11.497 1.00 89.31 84 LEU A CA 1
ATOM 638 C C . LEU A 1 84 ? 4.798 -9.177 -12.915 1.00 89.31 84 LEU A C 1
ATOM 640 O O . LEU A 1 84 ? 5.821 -9.266 -13.599 1.00 89.31 84 LEU A O 1
ATOM 644 N N . GLU A 1 85 ? 3.598 -9.518 -13.386 1.00 91.12 85 GLU A N 1
ATOM 645 C CA . GLU A 1 85 ? 3.398 -10.029 -14.735 1.00 91.12 85 GLU A CA 1
ATOM 646 C C . GLU A 1 85 ? 3.851 -9.005 -15.784 1.00 91.12 85 GLU A C 1
ATOM 648 O O . GLU A 1 85 ? 4.547 -9.355 -16.746 1.00 91.12 85 GLU A O 1
ATOM 653 N N . TYR A 1 86 ? 3.514 -7.728 -15.583 1.00 86.94 86 TYR A N 1
ATOM 654 C CA . TYR A 1 86 ? 3.928 -6.647 -16.466 1.00 86.94 86 TYR A CA 1
ATOM 655 C C . TYR A 1 86 ? 5.452 -6.534 -16.536 1.00 86.94 86 TYR A C 1
ATOM 657 O O . TYR A 1 86 ? 6.018 -6.506 -17.632 1.00 86.94 86 TYR A O 1
ATOM 665 N N . VAL A 1 87 ? 6.129 -6.500 -15.386 1.00 87.69 87 VAL A N 1
ATOM 666 C CA . VAL A 1 87 ? 7.593 -6.400 -15.313 1.00 87.69 87 VAL A CA 1
ATOM 667 C C . VAL A 1 87 ? 8.254 -7.587 -16.011 1.00 87.69 87 VAL A C 1
ATOM 669 O O . VAL A 1 87 ? 9.160 -7.381 -16.817 1.00 87.69 87 VAL A O 1
ATOM 672 N N . ILE A 1 88 ? 7.765 -8.809 -15.782 1.00 87.62 88 ILE A N 1
ATOM 673 C CA . ILE A 1 88 ? 8.308 -10.026 -16.400 1.00 87.62 88 ILE A CA 1
ATOM 674 C C . ILE A 1 88 ? 8.107 -10.017 -17.922 1.00 87.62 88 ILE A C 1
ATOM 676 O O . ILE A 1 88 ? 9.022 -10.364 -18.667 1.00 87.62 88 ILE A O 1
ATOM 680 N N . LYS A 1 89 ? 6.925 -9.616 -18.409 1.00 86.25 89 LYS A N 1
ATOM 681 C CA . LYS A 1 89 ? 6.609 -9.643 -19.848 1.00 86.25 89 LYS A CA 1
ATOM 682 C C . LYS A 1 89 ? 7.254 -8.508 -20.633 1.00 86.25 89 LYS A C 1
ATOM 684 O O . LYS A 1 89 ? 7.602 -8.692 -21.798 1.00 86.25 89 LYS A O 1
ATOM 689 N N . LYS A 1 90 ? 7.320 -7.311 -20.050 1.00 83.75 90 LYS A N 1
ATOM 690 C CA . LYS A 1 90 ? 7.680 -6.079 -20.771 1.00 83.75 90 LYS A CA 1
ATOM 691 C C . LYS A 1 90 ? 9.095 -5.612 -20.472 1.00 83.75 90 LYS A C 1
ATOM 693 O O . LYS A 1 90 ? 9.632 -4.872 -21.288 1.00 83.75 90 LYS A O 1
ATOM 698 N N . MET A 1 91 ? 9.658 -6.016 -19.332 1.00 78.56 91 MET A N 1
ATOM 699 C CA . MET A 1 91 ? 10.979 -5.629 -18.835 1.00 78.56 91 MET A CA 1
ATOM 700 C C . MET A 1 91 ? 11.292 -4.148 -19.115 1.00 78.56 91 MET A C 1
ATOM 702 O O . MET A 1 91 ? 12.129 -3.828 -19.963 1.00 78.56 91 MET A O 1
ATOM 706 N N . PRO A 1 92 ? 10.545 -3.227 -18.4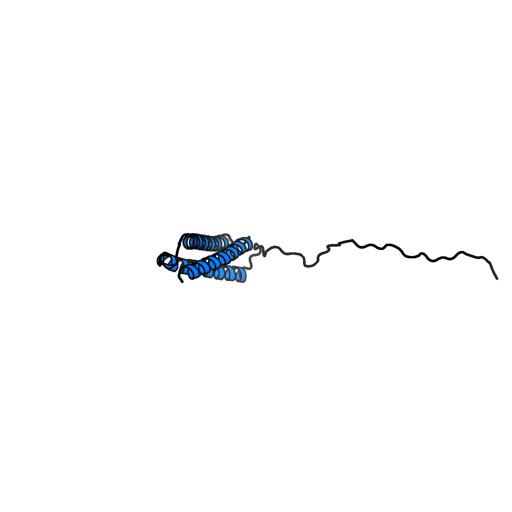75 1.00 76.69 92 PRO A N 1
ATOM 707 C CA . PRO A 1 92 ? 10.607 -1.808 -18.795 1.00 76.69 92 PRO A CA 1
ATOM 708 C C . PRO A 1 92 ? 12.016 -1.246 -18.576 1.00 76.69 92 PRO A C 1
ATOM 710 O O . PRO A 1 92 ? 12.516 -1.222 -17.457 1.00 76.69 92 PRO A O 1
ATOM 713 N N . LEU A 1 93 ? 12.626 -0.721 -19.644 1.00 77.00 93 LEU A N 1
ATOM 714 C CA . LEU A 1 93 ? 13.949 -0.078 -19.589 1.00 77.00 93 LEU A CA 1
ATOM 715 C C . LEU A 1 93 ? 13.964 1.195 -18.732 1.00 77.00 93 LEU A C 1
ATOM 717 O O . LEU A 1 93 ? 15.020 1.647 -18.307 1.00 77.00 93 LEU A O 1
ATOM 721 N N . THR A 1 94 ? 12.795 1.793 -18.515 1.00 82.19 94 THR A N 1
ATOM 722 C CA . THR A 1 94 ? 12.617 3.010 -17.723 1.00 82.19 94 THR A CA 1
ATOM 723 C C . THR A 1 94 ? 12.544 2.739 -16.224 1.00 82.19 94 THR A C 1
ATOM 725 O O . THR A 1 94 ? 12.560 3.692 -15.452 1.00 82.19 94 THR A O 1
ATOM 728 N N . TRP A 1 95 ? 12.448 1.474 -15.801 1.00 85.44 95 TRP A N 1
ATOM 729 C CA . TRP A 1 95 ? 12.298 1.114 -14.396 1.00 85.44 95 TRP A CA 1
ATOM 730 C C . TRP A 1 95 ? 13.623 1.211 -13.639 1.00 85.44 95 TRP A C 1
ATOM 732 O O . TRP A 1 95 ? 14.634 0.627 -14.030 1.00 85.44 95 TRP A O 1
ATOM 742 N N . VAL A 1 96 ? 13.608 1.950 -12.531 1.00 83.88 96 VAL A N 1
ATOM 743 C CA . VAL A 1 96 ? 14.770 2.126 -11.661 1.00 83.88 96 VAL A CA 1
ATOM 744 C C . VAL A 1 96 ? 14.770 1.028 -10.596 1.00 83.88 96 VAL A C 1
ATOM 746 O O . VAL A 1 96 ? 14.009 1.087 -9.637 1.00 83.88 96 VAL A O 1
ATOM 749 N N . VAL A 1 97 ? 15.662 0.042 -10.724 1.00 78.69 97 VAL A N 1
ATOM 750 C CA . VAL A 1 97 ? 15.745 -1.142 -9.833 1.00 78.69 97 VAL A CA 1
ATOM 751 C C . VAL A 1 97 ? 16.483 -0.842 -8.507 1.00 78.69 97 VAL A C 1
ATOM 753 O O . VAL A 1 97 ? 17.141 -1.693 -7.917 1.00 78.69 97 VAL A O 1
ATOM 756 N N . GLY A 1 98 ? 16.360 0.387 -8.006 1.00 73.06 98 GLY A N 1
ATOM 757 C CA . GLY A 1 98 ? 16.881 0.802 -6.702 1.00 73.06 98 GLY A CA 1
ATOM 758 C C . GLY A 1 98 ? 18.347 1.264 -6.683 1.00 73.06 98 GLY A C 1
ATOM 759 O O . GLY A 1 98 ? 19.004 1.355 -7.723 1.00 73.06 98 GLY A O 1
ATOM 760 N N . PRO A 1 99 ? 18.856 1.625 -5.490 1.00 72.56 99 PRO A N 1
ATOM 761 C CA . PRO A 1 99 ? 20.230 2.078 -5.317 1.00 72.56 99 PRO A CA 1
ATOM 762 C C . PRO A 1 99 ? 21.201 0.923 -5.586 1.00 72.56 99 PRO A C 1
ATOM 764 O O . PRO A 1 99 ? 21.295 -0.027 -4.811 1.00 72.56 99 PRO A O 1
ATOM 767 N N . LEU A 1 100 ? 21.930 1.013 -6.698 1.00 76.62 100 LEU A N 1
ATOM 768 C CA . LEU A 1 100 ? 22.976 0.062 -7.062 1.00 76.62 100 LEU A CA 1
ATOM 769 C C . LEU A 1 100 ? 24.318 0.582 -6.543 1.00 76.62 100 LEU A C 1
ATOM 771 O O . LEU A 1 100 ? 24.833 1.584 -7.038 1.00 76.62 100 LEU A O 1
ATOM 775 N N . SER A 1 101 ? 24.892 -0.097 -5.553 1.00 79.44 101 SER A N 1
ATOM 776 C CA . SER A 1 101 ? 26.257 0.189 -5.107 1.00 79.44 101 SER A CA 1
ATOM 777 C C . SER A 1 101 ? 27.256 -0.614 -5.944 1.00 79.44 101 SER A C 1
ATOM 779 O O . SER A 1 101 ? 27.058 -1.820 -6.126 1.00 79.44 101 SER A O 1
ATOM 781 N N . PRO A 1 102 ? 28.339 0.003 -6.450 1.00 82.44 102 PRO A N 1
ATOM 782 C CA . PRO A 1 102 ? 29.397 -0.745 -7.112 1.00 82.44 102 PRO A CA 1
ATOM 783 C C . PRO A 1 102 ? 30.037 -1.718 -6.113 1.00 82.44 102 PRO A C 1
ATOM 785 O O . PRO A 1 102 ? 30.396 -1.336 -5.003 1.00 82.44 102 PRO A O 1
ATOM 788 N N . ALA A 1 103 ? 30.203 -2.981 -6.510 1.00 78.06 103 ALA A N 1
ATOM 789 C CA . ALA A 1 103 ? 30.788 -4.022 -5.658 1.00 78.06 103 ALA A CA 1
ATOM 790 C C . ALA A 1 103 ? 32.295 -3.821 -5.377 1.00 78.06 103 ALA A C 1
ATOM 792 O O . ALA A 1 103 ? 32.869 -4.532 -4.557 1.00 78.06 103 ALA A O 1
ATOM 793 N N . GLY A 1 104 ? 32.938 -2.865 -6.055 1.00 68.12 104 GLY A N 1
ATOM 794 C CA . GLY A 1 104 ? 34.332 -2.489 -5.846 1.00 68.12 104 GLY A CA 1
ATOM 795 C C . GLY A 1 104 ? 34.423 -1.120 -5.190 1.00 68.12 104 GLY A C 1
ATOM 796 O O . GLY A 1 104 ? 34.414 -0.101 -5.876 1.00 68.12 104 GLY A O 1
ATOM 797 N N . GLY A 1 105 ? 34.528 -1.088 -3.865 1.00 58.47 105 GLY A N 1
ATOM 798 C CA . GLY A 1 105 ? 35.049 0.091 -3.195 1.00 58.47 105 GLY A CA 1
ATOM 799 C C . GLY A 1 105 ? 36.540 0.204 -3.498 1.00 58.47 105 GLY A C 1
ATOM 800 O O . GLY A 1 105 ? 37.325 -0.505 -2.882 1.00 58.47 105 GLY A O 1
ATOM 801 N N . SER A 1 106 ? 36.948 1.120 -4.380 1.00 55.69 106 SER A N 1
ATOM 802 C CA . SER A 1 106 ? 38.235 1.799 -4.168 1.00 55.69 106 SER A CA 1
ATOM 803 C C . SER A 1 106 ? 37.963 2.899 -3.146 1.00 55.69 106 SER A C 1
ATOM 805 O O . SER A 1 106 ? 37.874 4.080 -3.460 1.00 55.69 106 SER A O 1
ATOM 807 N N . ALA A 1 107 ? 37.676 2.480 -1.915 1.00 59.16 107 ALA A N 1
ATOM 808 C CA . ALA A 1 107 ? 37.907 3.326 -0.765 1.00 59.16 107 ALA A CA 1
ATOM 809 C C . ALA A 1 107 ? 39.355 3.042 -0.376 1.00 59.16 107 ALA A C 1
ATOM 811 O O . ALA A 1 107 ? 39.628 2.197 0.473 1.00 59.16 107 ALA A O 1
ATOM 812 N N . GLU A 1 108 ? 40.281 3.691 -1.077 1.00 50.66 108 GLU A N 1
ATOM 813 C CA . GLU A 1 108 ? 41.656 3.843 -0.619 1.00 50.66 108 GLU A CA 1
ATOM 814 C C . GLU A 1 108 ? 41.592 4.669 0.672 1.00 50.66 108 GLU A C 1
ATOM 816 O O . GLU A 1 108 ? 41.628 5.896 0.668 1.00 50.66 108 GLU A O 1
ATOM 821 N N . GLN A 1 109 ? 41.375 3.978 1.792 1.00 43.59 109 GLN A N 1
ATOM 822 C CA . GLN A 1 109 ? 41.739 4.478 3.105 1.00 43.59 109 GLN A CA 1
ATOM 823 C C . GLN A 1 109 ? 43.249 4.299 3.221 1.00 43.59 109 GLN A C 1
ATOM 825 O O . GLN A 1 109 ? 43.741 3.240 3.602 1.00 43.59 109 GLN A O 1
ATOM 830 N N . GLU A 1 110 ? 43.981 5.327 2.812 1.00 51.91 110 GLU A N 1
ATOM 831 C CA . GLU A 1 110 ? 45.406 5.443 3.084 1.00 51.91 110 GLU A CA 1
ATOM 832 C C . GLU A 1 110 ? 45.572 5.999 4.504 1.00 51.91 110 GLU A C 1
ATOM 834 O O . GLU A 1 110 ? 45.626 7.205 4.720 1.00 51.91 110 GLU A O 1
ATOM 839 N N . GLU A 1 111 ? 45.593 5.104 5.489 1.00 50.56 111 GLU A N 1
ATOM 840 C CA . GLU A 1 111 ? 46.187 5.362 6.802 1.00 50.56 111 GLU A CA 1
ATOM 841 C C . GLU A 1 111 ? 46.747 4.046 7.363 1.00 50.56 111 GLU A C 1
ATOM 843 O O . GLU A 1 111 ? 46.007 3.229 7.894 1.00 50.56 111 GLU A O 1
ATOM 848 N N . GLU A 1 112 ? 48.062 3.836 7.235 1.00 43.47 112 GLU A N 1
ATOM 849 C CA . GLU A 1 112 ? 48.896 3.357 8.348 1.00 43.47 112 GLU A CA 1
ATOM 850 C C . GLU A 1 112 ? 50.399 3.539 8.051 1.00 43.47 112 GLU A C 1
ATOM 852 O O . GLU A 1 112 ? 50.991 2.888 7.193 1.00 43.47 112 GLU A O 1
ATOM 857 N N . LEU A 1 113 ? 50.986 4.489 8.788 1.00 47.75 113 LEU A N 1
ATOM 858 C CA . LEU A 1 113 ? 52.266 4.408 9.502 1.00 47.75 113 LEU A CA 1
ATOM 859 C C . LEU A 1 113 ? 53.301 3.371 9.021 1.00 47.75 113 LEU A C 1
ATOM 861 O O . LEU A 1 113 ? 53.195 2.181 9.306 1.00 47.75 113 LEU A O 1
ATOM 865 N N . VAL A 1 114 ? 54.440 3.863 8.519 1.00 39.44 114 VAL A N 1
ATOM 866 C CA . VAL A 1 114 ? 55.723 3.192 8.770 1.00 39.44 114 VAL A CA 1
ATOM 867 C C . VAL A 1 114 ? 56.692 4.182 9.418 1.00 39.44 114 VAL A C 1
ATOM 869 O O . VAL A 1 114 ? 57.317 5.021 8.771 1.00 39.44 114 VAL A O 1
ATOM 872 N N . SER A 1 115 ? 56.765 4.109 10.746 1.00 44.50 115 SER A N 1
ATOM 873 C CA . SER A 1 115 ? 57.876 4.664 11.510 1.00 44.50 115 SER A CA 1
ATOM 874 C C . SER A 1 115 ? 58.930 3.584 11.727 1.00 44.50 115 SER A C 1
ATOM 876 O O . SER A 1 115 ? 58.633 2.509 12.236 1.00 44.50 115 SER A O 1
ATOM 878 N N . GLU A 1 116 ? 60.160 3.983 11.406 1.00 40.94 116 GLU A N 1
ATOM 879 C CA . GLU A 1 116 ? 61.439 3.585 12.004 1.00 40.94 116 GLU A CA 1
ATOM 880 C C . GLU A 1 116 ? 62.011 2.181 11.752 1.00 40.94 116 GLU A C 1
ATOM 882 O O . GLU A 1 116 ? 61.457 1.158 12.139 1.00 40.94 116 GLU A O 1
ATOM 887 N N . GLY A 1 117 ? 63.253 2.161 11.242 1.00 37.31 117 GLY A N 1
ATOM 888 C CA . GLY A 1 117 ? 64.161 1.059 11.544 1.00 37.31 117 GLY A CA 1
ATOM 889 C C . GLY A 1 117 ? 65.339 0.831 10.600 1.00 37.31 117 GLY A C 1
ATOM 890 O O . GLY A 1 117 ? 65.346 -0.158 9.884 1.00 37.31 117 GLY A O 1
ATOM 891 N N . LYS A 1 118 ? 66.395 1.643 10.765 1.00 38.31 118 LYS A N 1
ATOM 892 C CA . LYS A 1 118 ? 67.815 1.247 10.628 1.00 38.31 118 LYS A CA 1
ATOM 893 C C . LYS A 1 118 ? 68.408 1.167 9.206 1.00 38.31 118 LYS A C 1
ATOM 895 O O . LYS A 1 118 ? 68.448 0.115 8.580 1.00 38.31 118 LYS A O 1
ATOM 900 N N . VAL A 1 119 ? 68.993 2.286 8.764 1.00 46.78 119 VAL A N 1
ATOM 901 C CA . VAL A 1 119 ? 70.018 2.296 7.706 1.00 46.78 119 VAL A CA 1
ATOM 902 C C . VAL A 1 119 ? 71.321 1.755 8.293 1.00 46.78 119 VAL A C 1
ATOM 904 O O . VAL A 1 119 ? 71.780 2.184 9.351 1.00 46.78 119 VAL A O 1
ATOM 907 N N . GLU A 1 120 ? 71.839 0.748 7.608 1.00 40.94 120 GLU A N 1
ATOM 908 C CA . GLU A 1 120 ? 73.048 -0.015 7.879 1.00 40.94 120 GLU A CA 1
ATOM 909 C C . GLU A 1 120 ? 74.306 0.836 7.594 1.00 40.94 120 GLU A C 1
ATOM 911 O O . GLU A 1 120 ? 74.460 1.396 6.512 1.00 40.94 120 GLU A O 1
ATOM 916 N N . GLU A 1 121 ? 75.182 0.952 8.594 1.00 46.44 121 GLU A N 1
ATOM 917 C CA . GLU A 1 121 ? 76.608 1.321 8.480 1.00 46.44 121 GLU A CA 1
ATOM 918 C C . GLU A 1 121 ? 77.369 0.175 7.768 1.00 46.44 121 GLU A C 1
ATOM 920 O O . GLU A 1 121 ? 76.990 -0.979 7.989 1.00 46.44 121 GLU A O 1
ATOM 925 N N . PRO A 1 122 ? 78.470 0.406 7.010 1.00 47.69 122 PRO A N 1
ATOM 926 C CA . PRO A 1 122 ? 79.660 0.985 7.635 1.00 47.69 122 PRO A CA 1
ATOM 927 C C . PRO A 1 122 ? 80.584 1.879 6.790 1.00 47.69 122 PRO A C 1
ATOM 929 O O . PRO A 1 122 ? 80.697 1.800 5.566 1.00 47.69 122 PRO A O 1
ATOM 932 N N . ALA A 1 123 ? 81.319 2.674 7.568 1.00 42.66 123 ALA A N 1
ATOM 933 C CA . ALA A 1 123 ? 82.596 3.322 7.306 1.00 42.66 123 ALA A CA 1
ATOM 934 C C . ALA A 1 123 ? 83.599 2.530 6.439 1.00 42.66 123 ALA A C 1
ATOM 936 O O . ALA A 1 123 ? 83.690 1.303 6.480 1.00 42.66 123 ALA A O 1
ATOM 937 N N . GLY A 1 124 ? 84.378 3.288 5.666 1.00 42.84 124 GLY A N 1
ATOM 938 C CA . GLY A 1 124 ? 85.305 2.780 4.665 1.00 42.84 124 GLY A CA 1
ATOM 939 C C . GLY A 1 124 ? 86.719 2.450 5.139 1.00 42.84 124 GLY A C 1
ATOM 940 O O . GLY A 1 124 ? 87.111 2.740 6.255 1.00 42.84 124 GLY A O 1
ATOM 941 N N . GLU A 1 125 ? 87.474 1.881 4.202 1.00 47.22 125 GLU A N 1
ATOM 942 C CA . GLU A 1 125 ? 88.935 1.887 4.022 1.00 47.22 125 GLU A CA 1
ATOM 943 C C . GLU A 1 125 ? 89.131 1.095 2.710 1.00 47.22 125 GLU A C 1
ATOM 945 O O . GLU A 1 125 ? 88.624 -0.008 2.559 1.00 47.22 125 GLU A O 1
ATOM 950 N N . GLY A 1 126 ? 89.612 1.666 1.608 1.00 47.59 126 GLY A N 1
ATOM 951 C CA . GLY A 1 126 ? 90.996 2.079 1.441 1.00 47.59 126 GLY A CA 1
ATOM 952 C C . GLY A 1 126 ? 91.866 0.868 1.087 1.00 47.59 126 GLY A C 1
ATOM 953 O O . GLY A 1 126 ? 92.325 0.191 1.995 1.00 47.59 126 GLY A O 1
ATOM 954 N N . LYS A 1 127 ? 92.110 0.614 -0.214 1.00 46.06 127 LYS A N 1
ATOM 955 C CA . LYS A 1 127 ? 93.449 0.495 -0.843 1.00 46.06 127 LYS A CA 1
ATOM 956 C C . LYS A 1 127 ? 93.407 -0.218 -2.211 1.00 46.06 127 LYS A C 1
ATOM 958 O O . LYS A 1 127 ? 92.866 -1.302 -2.374 1.00 46.06 127 LYS A O 1
ATOM 963 N N . VAL A 1 128 ? 94.017 0.485 -3.157 1.00 47.06 128 VAL A N 1
ATOM 964 C CA . VAL A 1 128 ? 94.373 0.196 -4.554 1.00 47.06 128 VAL A CA 1
ATOM 965 C C . VAL A 1 128 ? 95.314 -1.012 -4.748 1.00 47.06 128 VAL A C 1
ATOM 967 O O . VAL A 1 128 ? 96.182 -1.224 -3.907 1.00 47.06 128 VAL A O 1
ATOM 970 N N . GLU A 1 129 ? 95.089 -1.714 -5.876 1.00 46.66 129 GLU A N 1
ATOM 971 C CA . GLU A 1 129 ? 95.919 -2.576 -6.772 1.00 46.66 129 GLU A CA 1
ATOM 972 C C . GLU A 1 129 ? 97.414 -2.877 -6.471 1.00 46.66 129 GLU A C 1
ATOM 974 O O . GLU A 1 129 ? 98.069 -2.104 -5.771 1.00 46.66 129 GLU A O 1
ATOM 979 N N . PRO A 1 130 ? 98.056 -3.833 -7.192 1.00 62.12 130 PRO A N 1
ATOM 980 C CA . PRO A 1 130 ? 97.575 -5.075 -7.824 1.00 62.12 130 PRO A CA 1
ATOM 981 C C . PRO A 1 130 ? 98.245 -6.350 -7.256 1.00 62.12 130 PRO A C 1
ATOM 983 O O . PRO A 1 130 ? 99.236 -6.242 -6.496 1.00 62.12 130 PRO A O 1
#

Sequence (130 aa):
MGSQALATARTLLQHEQDAWQSLIASIQGLPTSMQEQVQQGCQHLGELQAAFSSAPSFQELPEELLSQSREKLAKAQECLDDLLEYVIKKMPLTWVVGPLSPAGGSAEQEEELVSEGKVEEPAGEGKVEP

InterPro domains:
  IPR004279 Perilipin [PF03036] (2-102)

=== Feature glossary ===
Key to the feature types in this record:

— What the protein is —

Primary structure: the covalent order of the twenty standard amino acids along the backbone. Two proteins with the same sequence will (almost always) fold to the same structure; two with 30% identity often share a fold but not the details.

Database cross-references. InterPro integrates a dozen domain/family signature databases into unified entries with residue-range hits. GO terms attach function/process/location labels with evidence codes. CATH codes position the fold in a four-level structural taxonomy. Organism is the NCBI-taxonomy species name.

— Where its atoms are —

The mmCIF block holds the 3D Cartesian coordinates of each backbone atom (N, Cα, C, O) in ångströms. mmCIF is the PDB's canonical archive format — a tagged-loop text representation of the atomic model.

Six rendered views show the 3D structure from the faces of a cube — i.e. along ±x, ±y, ±z. Rendering representation is drawn randomly per protein from cartoon (secondary-structure ribbons), sticks (backbone bonds), or molecular surface; coloring is either N→C rainbow (blue at the N-terminus through red at the C-terminus) or one color per chain.

— Local backbone conformation —

DSSP 8-state secondary structure assigns each residue one of H (α-helix), G (3₁₀-helix), I (π-helix), E (extended β-strand), B (isolated β-bridge), T (hydrogen-bonded turn), S (bend), or '-' (coil). The assignment is computed from backbone hydrogen-bond geometry via the Kabsch–Sander algorithm.

P-SEA three-state annotation labels each residue as helix, strand, or coil based purely on the geometry of the Cα trace. It serves as a fallback when the full backbone (and thus DSSP) is unavailable.

The φ/ψ torsion pair specifies the backbone conformation at each residue. φ rotates about the N–Cα bond, ψ about the Cα–C bond. Steric clashes forbid most of the (φ, ψ) plane — the allowed regions (α-helix basin, β-sheet basin, left-handed helix) are the Ramachandran-allowed regions.

— Global shape and packing —

The geometric summary reports three shape descriptors. Rg (radius of gyration) measures how spread out the Cα atoms are about their centre of mass; compact globular proteins have small Rg, elongated or unfolded ones large. Cα contacts (<8 Å, |i−j|>4) count long-range residue pairs in spatial proximity — high for tightly packed folds, near zero for rods or random coil. The bounding-box extents give the protein's footprint along x, y, z in Å.

Accessible surface area quantifies burial. A residue with SASA near zero is packed into the hydrophobic core; one with SASA >100 Å² sits on the surface. Computed here via the Shrake–Rupley numerical algorithm with a 1.4 Å probe.

Plot images: a contact map (which residues are close in 3D, as an N×N binary image), a Ramachandran scatter (backbone torsion angles, revealing secondary-structure composition at a glance), and — for AlphaFold structures — a PAE heatmap (pairwise prediction confidence).

— Structural neighborhood —

The Foldseek 3Di string encodes local tertiary geometry as a 20-lette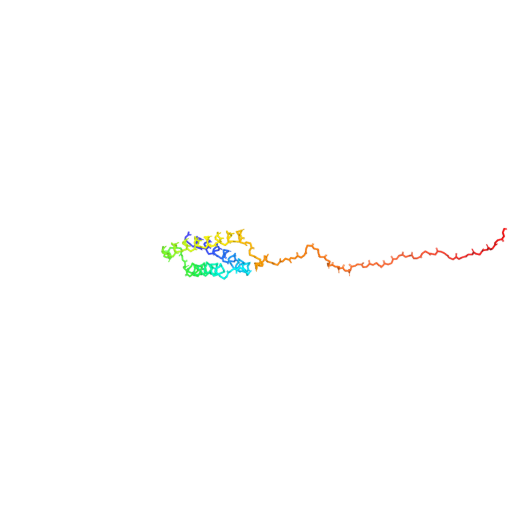r alphabet — one character per residue — derived from the relative positions of nearby Cα atoms. Unlike the amino-acid sequence, 3Di is a direct function of the 3D structure, so two proteins with the same fold have similar 3Di strings even at low sequence identity.

Nearest PDB neighbors are the top structural matches found by Foldseek when searching this structure against the entire Protein Data Bank. Each hit reports a TM-score (0 to 1; >0.5 almost always implies the same fold) and an E-value. These are *structural* homologs — they may share no detectable sequence similarity.

— Confidence and disorder —

For AlphaFold models, the B-factor field carries pLDDT — the model's own estimate of local accuracy on a 0–100 scale. Regions with pLDDT<50 should be treated as essentially unmodeled; they often correspond to intrinsically disordered segments.

B-factor (Debye–Waller factor) reflects atomic displacement in the crystal lattice. It is an experimental observable (units Å²), not a prediction; low values mean the atom is pinned down, high values mean it moves or is heterogeneous across the crystal.

Predicted aligned error is AlphaFold's pairwise confidence. Unlike pLDDT (per-residue), PAE is per-residue-pair and captures whether two parts of the structure are correctly placed relative to each other. Units are ångströms of expected positional error.